Protein AF-A0A9X8VJ16-F1 (afdb_monomer)

Mean predicted aligned error: 8.7 Å

InterPro domains:
  IPR015396 Acyl-CoA dehydrogenase, C-terminal, bacterial-type [PF09317] (1-129)

Solvent-accessible surface area (backbone atoms only — not comparable to full-atom values): 7193 Å² total; per-residue (Å²): 106,71,66,60,51,54,45,50,50,53,52,49,53,50,45,46,70,77,38,47,82,52,38,78,77,38,53,70,57,54,48,32,55,48,48,27,52,50,24,50,48,50,29,49,49,49,54,49,51,40,56,75,68,68,59,53,76,86,50,45,65,57,44,54,47,52,34,37,45,22,50,24,53,21,51,49,32,48,52,49,45,41,73,69,36,90,51,62,68,58,24,52,54,49,44,47,70,72,32,73,86,50,87,83,62,64,71,66,54,71,71,56,53,54,51,50,54,50,52,72,72,42,95,42,77,81,74,78,108

Secondary structure (DSSP, 8-state):
-HHHHHHHHHHHHHHHHHHGGGTTT-HHHHHHHHHHHHHHHHHHHHHHHHHHTT--TTTHHHHHHHHHHHHHHHHHHHHHHHHT-S-HHHHHHHHHHH-TTS---PPPPHHHHHHHHHHHHS--TTT--

Structure (mmCIF, N/CA/C/O backbone):
data_AF-A0A9X8VJ16-F1
#
_entry.id   AF-A0A9X8VJ16-F1
#
loop_
_atom_site.group_PDB
_atom_site.id
_atom_site.type_symbol
_atom_site.label_atom_id
_atom_site.label_alt_id
_atom_site.label_comp_id
_atom_site.label_asym_id
_atom_site.label_entity_id
_atom_site.label_seq_id
_atom_site.pdbx_PDB_ins_code
_atom_site.Cartn_x
_atom_site.Cartn_y
_atom_site.Cartn_z
_atom_site.occupancy
_atom_site.B_iso_or_equiv
_atom_site.auth_seq_id
_atom_site.auth_comp_id
_atom_site.auth_asym_id
_atom_site.auth_atom_id
_atom_site.pdbx_PDB_model_num
ATOM 1 N N . LEU A 1 1 ? -3.798 -7.919 2.926 1.00 76.62 1 LEU A N 1
ATOM 2 C CA . LEU A 1 1 ? -2.399 -7.537 3.237 1.00 76.62 1 LEU A CA 1
ATOM 3 C C . LEU A 1 1 ? -1.369 -8.342 2.443 1.00 76.62 1 LEU A C 1
ATOM 5 O O . LEU A 1 1 ? -0.657 -7.719 1.672 1.00 76.62 1 LEU A O 1
ATOM 9 N N . ASN A 1 2 ? -1.334 -9.682 2.516 1.00 82.25 2 ASN A N 1
ATOM 10 C CA . ASN A 1 2 ? -0.334 -10.492 1.783 1.00 82.25 2 ASN A CA 1
ATOM 11 C C . ASN A 1 2 ? -0.252 -10.201 0.274 1.00 82.25 2 ASN A C 1
ATOM 13 O O . ASN A 1 2 ? 0.842 -10.055 -0.257 1.00 82.25 2 ASN A O 1
ATOM 17 N N . ARG A 1 3 ? -1.394 -10.044 -0.412 1.00 82.56 3 ARG A N 1
ATOM 18 C CA . ARG A 1 3 ? -1.412 -9.678 -1.841 1.00 82.56 3 ARG A CA 1
ATOM 19 C C . ARG A 1 3 ? -0.773 -8.313 -2.114 1.00 82.56 3 ARG A C 1
ATOM 21 O O . ARG A 1 3 ? 0.086 -8.215 -2.977 1.00 82.56 3 ARG A O 1
ATOM 28 N N . LEU A 1 4 ? -1.150 -7.281 -1.356 1.00 82.81 4 LEU A N 1
ATOM 29 C CA . LEU A 1 4 ? -0.564 -5.943 -1.499 1.00 82.81 4 LEU A CA 1
ATOM 30 C C . LEU A 1 4 ? 0.929 -5.929 -1.166 1.00 82.81 4 LEU A C 1
ATOM 32 O O . LEU A 1 4 ? 1.680 -5.238 -1.837 1.00 82.81 4 LEU A O 1
ATOM 36 N N . SER A 1 5 ? 1.365 -6.734 -0.193 1.00 86.88 5 SER A N 1
ATOM 37 C CA . SER A 1 5 ? 2.784 -6.891 0.136 1.00 86.88 5 SER A CA 1
ATOM 38 C C . SER A 1 5 ? 3.575 -7.504 -1.015 1.00 86.88 5 SER A C 1
ATOM 40 O O . SER A 1 5 ? 4.596 -6.946 -1.408 1.00 86.88 5 SER A O 1
ATOM 42 N N . ALA A 1 6 ? 3.075 -8.595 -1.601 1.00 87.88 6 ALA A N 1
ATOM 43 C CA . ALA A 1 6 ? 3.699 -9.219 -2.764 1.00 87.88 6 ALA A CA 1
ATOM 44 C C . ALA A 1 6 ? 3.740 -8.262 -3.965 1.00 87.88 6 ALA A C 1
ATOM 46 O O . ALA A 1 6 ? 4.767 -8.141 -4.630 1.00 87.88 6 ALA A O 1
ATOM 47 N N . ASN A 1 7 ? 2.650 -7.527 -4.202 1.00 87.81 7 ASN A N 1
ATOM 48 C CA . ASN A 1 7 ? 2.584 -6.540 -5.275 1.00 87.81 7 ASN A CA 1
ATOM 4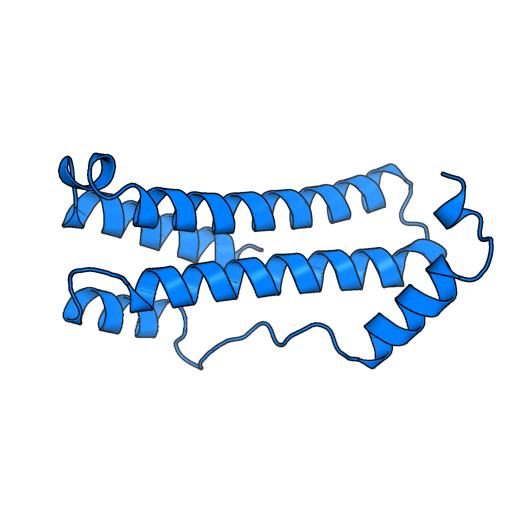9 C C . ASN A 1 7 ? 3.562 -5.380 -5.039 1.00 87.81 7 ASN A C 1
ATOM 51 O O . ASN A 1 7 ? 4.249 -4.974 -5.968 1.00 87.81 7 ASN A O 1
ATOM 55 N N . LEU A 1 8 ? 3.662 -4.864 -3.811 1.00 88.38 8 LEU A N 1
ATOM 56 C CA . LEU A 1 8 ? 4.609 -3.807 -3.455 1.00 88.38 8 LEU A CA 1
ATOM 57 C C . LEU A 1 8 ? 6.059 -4.259 -3.648 1.00 88.38 8 LEU A C 1
ATOM 59 O O . LEU A 1 8 ? 6.848 -3.498 -4.206 1.00 88.38 8 LEU A O 1
ATOM 63 N N . ALA A 1 9 ? 6.404 -5.476 -3.219 1.00 90.31 9 ALA A N 1
ATOM 64 C CA . ALA A 1 9 ? 7.736 -6.045 -3.420 1.00 90.31 9 ALA A CA 1
ATOM 65 C C . ALA A 1 9 ? 8.073 -6.120 -4.916 1.00 90.31 9 ALA A C 1
ATOM 67 O O . ALA A 1 9 ? 9.046 -5.516 -5.361 1.00 90.31 9 ALA A O 1
ATOM 68 N N . LEU A 1 10 ? 7.186 -6.723 -5.712 1.00 89.81 10 LEU A N 1
ATOM 69 C CA . LEU A 1 10 ? 7.350 -6.836 -7.161 1.00 89.81 10 LEU A CA 1
ATOM 70 C C . LEU A 1 10 ? 7.478 -5.465 -7.849 1.00 89.81 10 LEU A C 1
ATOM 72 O O . LEU A 1 10 ? 8.344 -5.270 -8.700 1.00 89.81 10 LEU A O 1
ATOM 76 N N . LEU A 1 11 ? 6.647 -4.490 -7.474 1.00 88.38 11 LEU A N 1
ATOM 77 C CA . LEU A 1 11 ? 6.723 -3.131 -8.015 1.00 88.38 11 LEU A CA 1
ATOM 78 C C . LEU A 1 11 ? 8.007 -2.416 -7.608 1.00 88.38 11 LEU A C 1
ATOM 80 O O . LEU A 1 11 ? 8.538 -1.645 -8.407 1.00 88.38 11 LEU A O 1
ATOM 84 N N . SER A 1 12 ? 8.505 -2.658 -6.398 1.00 89.50 12 SER A N 1
ATOM 85 C CA . SER A 1 12 ? 9.756 -2.074 -5.912 1.00 89.50 12 SER A CA 1
ATOM 86 C C . SER A 1 12 ? 10.949 -2.644 -6.674 1.00 89.50 12 SER A C 1
ATOM 88 O O . SER A 1 12 ? 11.749 -1.868 -7.196 1.00 89.50 12 SER A O 1
ATOM 90 N N . ASP A 1 13 ? 11.007 -3.966 -6.842 1.00 90.38 13 ASP A N 1
ATOM 91 C CA . ASP A 1 13 ? 12.070 -4.649 -7.584 1.00 90.38 13 ASP A CA 1
ATOM 92 C C . ASP A 1 13 ? 12.091 -4.219 -9.053 1.00 90.38 13 ASP A C 1
ATOM 94 O O . ASP A 1 13 ? 13.135 -3.847 -9.591 1.00 90.38 13 ASP A O 1
ATOM 98 N N . VAL A 1 14 ? 10.924 -4.177 -9.704 1.00 87.38 14 VAL A N 1
ATOM 99 C CA . VAL A 1 14 ? 10.821 -3.724 -11.098 1.00 87.38 14 VAL A CA 1
ATOM 100 C C . VAL A 1 14 ? 11.133 -2.234 -11.219 1.00 87.38 14 VAL A C 1
ATOM 102 O O . VAL A 1 14 ? 11.796 -1.825 -12.171 1.00 87.38 14 VAL A O 1
ATOM 105 N N . SER A 1 15 ? 10.729 -1.406 -10.253 1.00 86.19 15 SER A N 1
ATOM 106 C CA . SER A 1 15 ? 11.106 0.012 -10.237 1.00 86.19 15 SER A CA 1
ATOM 107 C C . SER A 1 15 ? 12.617 0.185 -10.111 1.00 86.19 15 SER A C 1
ATOM 109 O O . SER A 1 15 ? 13.192 0.968 -10.864 1.00 86.19 15 SER A O 1
ATOM 111 N N . MET A 1 16 ? 13.280 -0.563 -9.226 1.00 87.12 16 MET A N 1
ATOM 112 C CA . MET A 1 16 ? 14.739 -0.540 -9.104 1.00 87.12 16 MET A CA 1
ATOM 113 C C . MET A 1 16 ? 15.431 -1.075 -10.362 1.00 87.12 16 MET A C 1
ATOM 115 O O . MET A 1 16 ? 16.394 -0.463 -10.813 1.00 87.12 16 MET A O 1
ATOM 119 N N . GLY A 1 17 ? 14.924 -2.146 -10.976 1.00 85.94 17 GLY A N 1
ATOM 120 C CA . GLY A 1 17 ? 15.498 -2.718 -12.197 1.00 85.94 17 GLY A CA 1
ATOM 121 C C . GLY A 1 17 ? 15.352 -1.817 -13.427 1.00 85.94 17 GLY A C 1
ATOM 122 O O . GLY A 1 17 ? 16.285 -1.681 -14.212 1.00 85.94 17 GLY A O 1
ATOM 123 N N . VAL A 1 18 ? 14.198 -1.162 -13.589 1.00 83.25 18 VAL A N 1
ATOM 124 C CA . VAL A 1 18 ? 13.904 -0.311 -14.758 1.00 83.25 18 VAL A CA 1
ATOM 125 C C . VAL A 1 18 ? 14.480 1.091 -14.606 1.00 83.25 18 VAL A C 1
ATOM 127 O O . VAL A 1 18 ? 14.923 1.688 -15.586 1.00 83.25 18 VAL A O 1
ATOM 130 N N . LEU A 1 19 ? 14.428 1.652 -13.397 1.00 80.12 19 LEU A N 1
ATOM 131 C CA . LEU A 1 19 ? 14.816 3.040 -13.158 1.00 80.12 19 LEU A CA 1
ATOM 132 C C . LEU A 1 19 ? 16.222 3.162 -12.585 1.00 80.12 19 LEU A C 1
ATOM 134 O O . LEU A 1 19 ? 16.856 4.195 -12.813 1.00 80.12 19 LEU A O 1
ATOM 138 N N . GLY A 1 20 ? 16.728 2.152 -11.877 1.00 81.69 20 GLY A N 1
ATOM 139 C CA . GLY A 1 20 ? 18.064 2.156 -11.285 1.00 81.69 20 GLY A CA 1
ATOM 140 C C . GLY A 1 20 ? 18.362 3.462 -10.546 1.00 81.69 20 GLY A C 1
ATOM 141 O O . GLY A 1 20 ? 17.559 3.954 -9.752 1.00 81.69 20 GLY A O 1
ATOM 142 N N . GLY A 1 21 ? 19.488 4.098 -10.883 1.00 71.06 21 GLY A N 1
ATOM 143 C CA . GLY A 1 21 ? 19.892 5.392 -10.314 1.00 71.06 21 GLY A CA 1
ATOM 144 C C . GLY A 1 21 ? 18.964 6.573 -10.646 1.00 71.06 21 GLY A C 1
ATOM 145 O O . GLY A 1 21 ? 18.965 7.574 -9.931 1.00 71.06 21 GLY A O 1
ATOM 146 N N . SER A 1 22 ? 18.126 6.469 -11.685 1.00 73.75 22 SER A N 1
ATOM 147 C CA . SER A 1 22 ? 17.134 7.503 -12.022 1.00 73.75 22 SER A CA 1
ATOM 148 C C . SER A 1 22 ? 15.900 7.469 -11.117 1.00 73.75 22 SER A C 1
ATOM 150 O O . SER A 1 22 ? 15.150 8.446 -11.087 1.00 73.75 22 SER A O 1
ATOM 152 N N . LEU A 1 23 ? 15.714 6.398 -10.330 1.00 73.75 23 LEU A N 1
ATOM 153 C CA . LEU A 1 23 ? 14.641 6.296 -9.339 1.00 73.75 23 LEU A CA 1
ATOM 154 C C . LEU A 1 23 ? 14.746 7.417 -8.301 1.00 73.75 23 LEU A C 1
ATOM 156 O O . LEU A 1 23 ? 13.751 8.073 -8.003 1.00 73.75 23 LEU A O 1
ATOM 160 N N . LYS A 1 24 ? 15.971 7.719 -7.847 1.00 66.00 24 LYS A N 1
ATOM 161 C CA . LYS A 1 24 ? 16.249 8.824 -6.916 1.00 66.00 24 LYS A CA 1
ATOM 162 C C . LYS A 1 24 ? 15.869 10.190 -7.498 1.00 66.00 24 LYS A C 1
ATOM 164 O O . LYS A 1 24 ? 15.508 11.092 -6.760 1.00 66.00 24 LYS A O 1
ATOM 169 N N . ARG A 1 25 ? 15.902 10.329 -8.827 1.00 71.19 25 ARG A N 1
ATOM 170 C CA . ARG A 1 25 ? 15.502 11.547 -9.549 1.00 71.19 25 ARG A CA 1
ATOM 171 C C . ARG A 1 25 ? 13.995 11.588 -9.849 1.00 71.19 25 ARG A C 1
ATOM 173 O O . ARG A 1 25 ? 13.470 12.635 -10.213 1.00 71.19 25 ARG A O 1
ATOM 180 N N . ARG A 1 26 ? 13.288 10.462 -9.703 1.00 79.75 26 ARG A N 1
ATOM 181 C CA . ARG A 1 26 ? 11.833 10.327 -9.882 1.00 79.75 26 ARG A CA 1
ATOM 182 C C . ARG A 1 26 ? 11.136 10.203 -8.530 1.00 79.75 26 ARG A C 1
ATOM 184 O O . ARG A 1 26 ? 10.441 9.225 -8.259 1.00 79.75 26 ARG A O 1
ATOM 191 N N . GLU A 1 27 ? 11.272 11.248 -7.721 1.00 81.50 27 GLU A N 1
ATOM 192 C CA . GLU A 1 27 ? 10.736 11.332 -6.355 1.00 81.50 27 GLU A CA 1
ATOM 193 C C . GLU A 1 27 ? 9.250 10.964 -6.264 1.00 81.50 27 GLU A C 1
ATOM 195 O O . GLU A 1 27 ? 8.846 10.291 -5.325 1.00 81.50 27 GLU A O 1
ATOM 200 N N . ARG A 1 28 ? 8.443 11.293 -7.283 1.00 81.75 28 ARG A N 1
ATOM 201 C CA . ARG A 1 28 ? 7.013 10.939 -7.327 1.00 81.75 28 ARG A CA 1
ATOM 202 C C . ARG A 1 28 ? 6.741 9.430 -7.334 1.00 81.75 28 ARG A C 1
ATOM 204 O O . ARG A 1 28 ? 5.725 9.012 -6.798 1.00 81.75 28 ARG A O 1
ATOM 211 N N . ILE A 1 29 ? 7.600 8.614 -7.950 1.00 84.94 29 ILE A N 1
ATOM 212 C CA . ILE A 1 29 ? 7.424 7.148 -7.963 1.00 84.94 29 ILE A CA 1
ATOM 213 C C . ILE A 1 29 ? 7.779 6.583 -6.589 1.00 84.94 29 ILE A C 1
ATOM 215 O O . ILE A 1 29 ? 7.021 5.789 -6.042 1.00 84.94 29 ILE A O 1
ATOM 219 N N . SER A 1 30 ? 8.888 7.052 -6.013 1.00 86.25 30 SER A N 1
ATOM 220 C CA . SER A 1 30 ? 9.304 6.685 -4.656 1.00 86.25 30 SER A CA 1
ATOM 221 C C . SER A 1 30 ? 8.249 7.077 -3.616 1.00 86.25 30 SER A C 1
ATOM 223 O O . SER A 1 30 ? 7.887 6.265 -2.771 1.00 86.25 30 SER A O 1
ATOM 225 N N . ALA A 1 31 ? 7.682 8.283 -3.734 1.00 87.69 31 ALA A N 1
ATOM 226 C CA . ALA A 1 31 ? 6.603 8.759 -2.874 1.00 87.69 31 ALA A CA 1
ATOM 227 C C . ALA A 1 31 ? 5.381 7.832 -2.938 1.00 87.69 31 ALA A C 1
ATOM 229 O O . ALA A 1 31 ? 4.899 7.398 -1.901 1.00 87.69 31 ALA A O 1
ATOM 230 N N . ARG A 1 32 ? 4.953 7.425 -4.141 1.00 87.75 32 ARG A N 1
ATOM 231 C CA . ARG A 1 32 ? 3.817 6.502 -4.305 1.00 87.75 32 ARG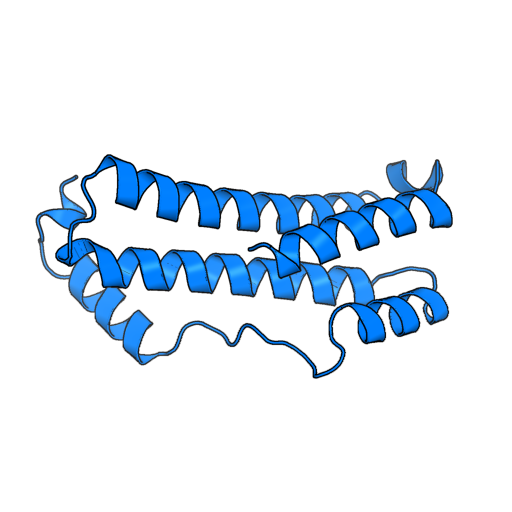 A CA 1
ATOM 232 C C . ARG A 1 32 ? 4.087 5.105 -3.740 1.00 87.75 32 ARG A C 1
ATOM 234 O O . ARG A 1 32 ? 3.183 4.508 -3.168 1.00 87.75 32 ARG A O 1
ATOM 241 N N . LEU A 1 33 ? 5.310 4.581 -3.868 1.00 88.62 33 LEU A N 1
ATOM 242 C CA . LEU A 1 33 ? 5.701 3.333 -3.191 1.00 88.62 33 LEU A CA 1
ATOM 243 C C . LEU A 1 33 ? 5.627 3.493 -1.663 1.00 88.62 33 LEU A C 1
ATOM 245 O O . LEU A 1 33 ? 5.118 2.610 -0.972 1.00 88.62 33 LEU A O 1
ATOM 249 N N . GLY A 1 34 ? 6.080 4.642 -1.154 1.00 90.81 34 GLY A N 1
ATOM 250 C CA . GLY A 1 34 ? 5.973 5.019 0.253 1.00 90.81 34 GLY A CA 1
ATOM 251 C C . GLY A 1 34 ? 4.528 5.134 0.742 1.00 90.81 34 GLY A C 1
ATOM 252 O O . GLY A 1 34 ? 4.224 4.656 1.833 1.00 90.81 34 GLY A O 1
ATOM 253 N N . ASP A 1 35 ? 3.622 5.687 -0.065 1.00 91.00 35 ASP A N 1
ATOM 254 C CA . ASP A 1 35 ? 2.195 5.781 0.258 1.00 91.00 35 ASP A CA 1
ATOM 255 C C . ASP A 1 35 ? 1.573 4.388 0.421 1.00 91.00 35 ASP A C 1
ATOM 257 O O . ASP A 1 35 ? 0.888 4.131 1.412 1.00 91.00 35 ASP A O 1
ATOM 261 N N . ILE A 1 36 ? 1.863 3.453 -0.495 1.00 90.94 36 ILE A N 1
ATOM 262 C CA . ILE A 1 36 ? 1.379 2.062 -0.412 1.00 90.94 36 ILE A CA 1
ATOM 263 C C . ILE A 1 36 ? 1.865 1.410 0.887 1.00 90.94 36 ILE A C 1
ATOM 265 O O . ILE A 1 36 ? 1.070 0.824 1.626 1.00 90.94 36 ILE A O 1
ATOM 269 N N . LEU A 1 37 ? 3.163 1.538 1.186 1.00 92.06 37 LEU A N 1
ATOM 270 C CA . LEU A 1 37 ? 3.755 0.992 2.405 1.00 92.06 37 LEU A CA 1
ATOM 271 C C . LEU A 1 37 ? 3.128 1.607 3.663 1.00 92.06 37 LEU A C 1
ATOM 273 O O . LEU A 1 37 ? 2.795 0.884 4.601 1.00 92.06 37 LEU A O 1
ATOM 277 N N . SER A 1 38 ? 2.927 2.924 3.670 1.00 93.00 38 SER A N 1
ATOM 278 C CA . SER A 1 38 ? 2.355 3.653 4.805 1.00 93.00 38 SER A CA 1
ATOM 279 C C . SER A 1 38 ? 0.921 3.210 5.083 1.00 93.00 38 SER A C 1
ATOM 281 O O . SER A 1 38 ? 0.569 2.940 6.229 1.00 93.00 38 SER A O 1
ATOM 283 N N . GLN A 1 39 ? 0.101 3.051 4.043 1.00 92.69 39 GLN A N 1
ATOM 284 C CA . GLN A 1 39 ? -1.268 2.555 4.193 1.00 92.69 39 GLN A CA 1
ATOM 285 C C . GLN A 1 39 ? -1.306 1.102 4.686 1.00 92.69 39 GLN A C 1
ATOM 287 O O . GLN A 1 39 ? -2.114 0.750 5.545 1.00 92.69 39 GLN A O 1
ATOM 292 N N . MET A 1 40 ? -0.396 0.248 4.211 1.00 90.44 40 MET A N 1
ATOM 293 C CA . MET A 1 40 ? -0.264 -1.114 4.736 1.00 90.44 40 MET A CA 1
ATOM 294 C C . MET A 1 40 ? 0.172 -1.143 6.204 1.00 90.44 40 MET A C 1
ATOM 296 O O . MET A 1 40 ? -0.310 -1.982 6.972 1.00 90.44 40 MET A O 1
ATOM 300 N N . TYR A 1 41 ? 1.066 -0.238 6.600 1.00 92.19 41 TYR A N 1
ATOM 301 C CA . TYR A 1 41 ? 1.478 -0.082 7.989 1.00 92.19 41 TYR A CA 1
ATOM 302 C C . TYR A 1 41 ? 0.304 0.356 8.870 1.00 92.19 41 TYR A C 1
ATOM 304 O O . TYR A 1 41 ? 0.051 -0.281 9.889 1.00 92.19 41 TYR A O 1
ATOM 312 N N . LEU A 1 42 ? -0.475 1.359 8.445 1.00 91.00 42 LEU A N 1
ATOM 313 C CA . LEU A 1 42 ? -1.676 1.809 9.158 1.00 91.00 42 LEU A CA 1
ATOM 314 C C . LEU A 1 42 ? -2.708 0.688 9.315 1.00 91.00 42 LEU A C 1
ATOM 316 O O . LEU A 1 42 ? -3.177 0.444 10.424 1.00 91.00 42 LEU A O 1
ATOM 320 N N . ALA A 1 43 ? -2.996 -0.060 8.246 1.00 90.31 43 ALA A N 1
ATOM 321 C CA . ALA A 1 43 ? -3.889 -1.217 8.317 1.00 90.31 43 ALA A CA 1
ATOM 322 C C . ALA A 1 43 ? -3.399 -2.261 9.337 1.00 90.31 43 ALA A C 1
ATOM 324 O O . ALA A 1 43 ? -4.192 -2.832 10.086 1.00 90.31 43 ALA A O 1
ATOM 325 N N . SER A 1 44 ? -2.086 -2.496 9.385 1.00 89.94 44 SER A N 1
ATOM 326 C CA . SER A 1 44 ? -1.475 -3.443 10.322 1.00 89.94 44 SER A CA 1
ATOM 327 C C . SER A 1 44 ? -1.517 -2.922 11.761 1.00 89.94 44 SER A C 1
ATOM 329 O O . SER A 1 44 ? -1.804 -3.690 12.674 1.00 89.94 44 SER A O 1
ATOM 331 N N . ALA A 1 45 ? -1.302 -1.621 11.965 1.00 89.81 45 ALA A N 1
ATOM 332 C CA . ALA A 1 45 ? -1.386 -0.966 13.267 1.00 89.81 45 ALA A CA 1
ATOM 333 C C . ALA A 1 45 ? -2.812 -0.990 13.834 1.00 89.81 45 ALA A C 1
ATOM 335 O O . ALA A 1 45 ? -2.988 -1.275 15.014 1.00 89.81 45 ALA A O 1
ATOM 336 N N . VAL A 1 46 ? -3.834 -0.768 12.999 1.00 88.56 46 VAL A N 1
ATOM 337 C CA . VAL A 1 46 ? -5.248 -0.870 13.404 1.00 88.56 46 VAL A CA 1
ATOM 338 C C . VAL A 1 46 ? -5.580 -2.291 13.871 1.00 88.56 46 VAL A C 1
ATOM 340 O O . VAL A 1 46 ? -6.177 -2.467 14.931 1.00 88.56 46 VAL A O 1
ATOM 343 N N . LEU A 1 47 ? -5.142 -3.312 13.126 1.00 88.00 47 LEU A N 1
ATOM 344 C CA . LEU A 1 47 ? -5.327 -4.713 13.519 1.00 88.00 47 LEU A CA 1
ATOM 345 C C . LEU A 1 47 ? -4.556 -5.063 14.796 1.00 88.00 47 LEU A C 1
ATOM 347 O O . LEU A 1 47 ? -5.082 -5.769 15.653 1.00 88.00 47 LEU A O 1
ATOM 351 N N . LYS A 1 48 ? -3.323 -4.565 14.931 1.00 88.81 48 LYS A N 1
ATOM 352 C CA . LYS A 1 48 ? -2.483 -4.813 16.103 1.00 88.81 48 LYS A CA 1
ATOM 353 C C . LYS A 1 48 ? -3.077 -4.179 17.357 1.00 88.81 48 LYS A C 1
ATOM 355 O O . LYS A 1 48 ? -3.210 -4.863 18.362 1.00 88.81 48 LYS A O 1
ATOM 360 N N . ARG A 1 49 ? -3.526 -2.926 17.266 1.00 87.31 49 ARG A N 1
ATOM 361 C CA . ARG A 1 49 ? -4.221 -2.230 18.353 1.00 87.31 49 ARG A CA 1
ATOM 362 C C . ARG A 1 49 ? -5.474 -2.986 18.793 1.00 87.31 49 ARG A C 1
ATOM 364 O O . ARG A 1 49 ? -5.682 -3.167 19.985 1.00 87.31 49 ARG A O 1
ATOM 371 N N . PHE A 1 50 ? -6.276 -3.462 17.842 1.00 87.62 50 PHE A N 1
ATOM 372 C CA . PHE A 1 50 ? -7.471 -4.249 18.147 1.00 87.62 50 PHE A CA 1
ATOM 373 C C . PHE A 1 50 ? -7.151 -5.556 18.887 1.00 87.62 50 PHE A C 1
ATOM 375 O O . PHE A 1 50 ? -7.886 -5.956 19.791 1.00 87.62 50 PHE A O 1
ATOM 382 N N . ASP A 1 51 ? -6.059 -6.223 18.513 1.00 89.06 51 ASP A N 1
ATOM 383 C CA . ASP A 1 51 ? -5.587 -7.429 19.194 1.00 89.06 51 ASP A CA 1
ATOM 384 C C . ASP A 1 51 ? -5.067 -7.111 20.608 1.00 89.06 51 ASP A C 1
ATOM 386 O O . ASP A 1 51 ? -5.451 -7.783 21.564 1.00 89.06 51 ASP A O 1
ATOM 390 N N . ASP A 1 52 ? -4.288 -6.034 20.753 1.00 89.00 52 ASP A N 1
ATOM 391 C C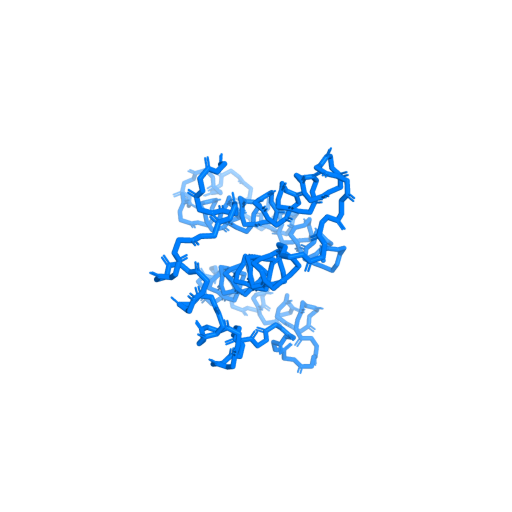A . ASP A 1 52 ? -3.706 -5.586 22.026 1.00 89.00 52 ASP A CA 1
ATOM 392 C C . ASP A 1 52 ? -4.768 -5.094 23.029 1.00 89.00 52 ASP A C 1
ATOM 394 O O . ASP A 1 52 ? -4.624 -5.281 24.235 1.00 89.00 52 ASP A O 1
ATOM 398 N N . GLU A 1 53 ? -5.872 -4.514 22.550 1.00 85.06 53 GLU A N 1
ATOM 399 C CA . GLU A 1 53 ? -7.002 -4.067 23.378 1.00 85.06 53 GLU A CA 1
ATOM 400 C C . GLU A 1 53 ? -7.978 -5.202 23.757 1.00 85.06 53 G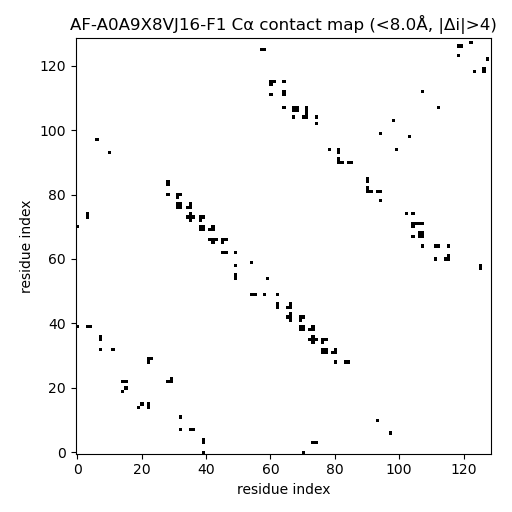LU A C 1
ATOM 402 O O . GLU A 1 53 ? -8.979 -4.956 24.440 1.00 85.06 53 GLU A O 1
ATOM 407 N N . GLY A 1 54 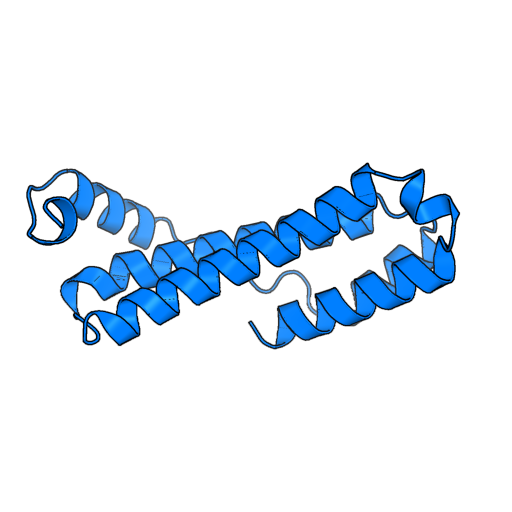? -7.691 -6.447 23.351 1.00 84.88 54 GLY A N 1
ATOM 408 C CA . GLY A 1 54 ? -8.467 -7.634 23.720 1.00 84.88 54 GLY A CA 1
ATOM 409 C C . GLY A 1 54 ? -9.646 -7.947 22.794 1.00 84.88 54 GLY A C 1
ATOM 410 O O . GLY A 1 54 ? -10.578 -8.636 23.207 1.00 84.88 54 GLY A O 1
ATOM 411 N N . ARG A 1 55 ? -9.618 -7.471 21.540 1.00 82.88 55 ARG A N 1
ATOM 412 C CA . ARG A 1 55 ? -10.627 -7.741 20.496 1.00 82.88 55 ARG A CA 1
ATOM 413 C C . ARG A 1 55 ? -12.050 -7.331 20.890 1.00 82.88 55 ARG A C 1
ATOM 415 O O . ARG A 1 55 ? -13.004 -8.107 20.766 1.00 82.88 55 ARG A O 1
ATOM 422 N N . GLN A 1 56 ? -12.195 -6.098 21.365 1.00 81.44 56 GLN A N 1
ATOM 423 C CA . GLN A 1 56 ? -13.473 -5.552 21.822 1.00 81.44 56 GLN A CA 1
ATOM 424 C C . GLN A 1 56 ? -14.476 -5.474 20.667 1.00 81.44 56 GLN A C 1
ATOM 426 O O . GLN A 1 56 ? -14.271 -4.770 19.684 1.00 81.44 56 GLN A O 1
ATOM 431 N N . LYS A 1 57 ? -15.597 -6.196 20.771 1.00 79.06 57 LYS A N 1
ATOM 432 C CA . LYS A 1 57 ? -16.587 -6.286 19.680 1.00 79.06 57 LYS A CA 1
ATOM 433 C C . LYS A 1 57 ? -17.212 -4.934 19.305 1.00 79.06 57 LYS A C 1
ATOM 435 O O . LYS A 1 57 ? -17.730 -4.805 18.200 1.00 79.06 57 LYS A O 1
ATOM 440 N N . GLU A 1 58 ? -17.159 -3.958 20.205 1.00 76.94 58 GLU A N 1
ATOM 441 C CA . GLU A 1 58 ? -17.687 -2.602 20.017 1.00 76.94 58 GLU A CA 1
ATOM 442 C C . GLU A 1 58 ? -16.861 -1.788 19.008 1.00 76.94 58 GLU A C 1
ATOM 444 O O . GLU A 1 58 ? -17.431 -1.040 18.216 1.00 76.94 58 GLU A O 1
ATOM 449 N N . ASP A 1 59 ? -15.546 -2.021 18.943 1.00 76.81 59 ASP A N 1
ATOM 450 C CA . ASP A 1 59 ? -14.627 -1.319 18.034 1.00 76.81 59 ASP A CA 1
ATOM 451 C C . ASP A 1 59 ? -14.492 -2.018 16.673 1.00 76.81 59 ASP A C 1
ATOM 453 O O . ASP A 1 59 ? -13.900 -1.495 15.727 1.00 76.81 59 ASP A O 1
ATOM 457 N N . LEU A 1 60 ? -15.080 -3.208 16.546 1.00 80.19 60 LEU A N 1
ATOM 458 C CA . LEU A 1 60 ? -15.024 -4.054 15.358 1.00 80.19 60 LEU A CA 1
ATOM 459 C C . LEU A 1 60 ? -15.491 -3.327 14.075 1.00 80.19 60 LEU A C 1
ATOM 461 O O . LEU A 1 60 ? -14.810 -3.458 13.055 1.00 80.19 60 LEU A O 1
ATOM 465 N N . PRO A 1 61 ? -16.564 -2.503 14.086 1.00 80.88 61 PRO A N 1
ATOM 466 C CA . PRO A 1 61 ? -16.945 -1.691 12.928 1.00 80.88 61 PRO A CA 1
ATOM 467 C C . PRO A 1 61 ? -15.888 -0.645 12.542 1.00 80.88 61 PRO A C 1
ATOM 469 O O . PRO A 1 61 ? -15.633 -0.450 11.354 1.00 80.88 61 PRO A O 1
ATOM 472 N N . LEU A 1 62 ? -15.237 -0.008 13.525 1.00 77.12 62 LEU A N 1
ATOM 473 C CA . LEU A 1 62 ? -14.191 0.997 13.291 1.00 77.12 62 LEU A CA 1
ATOM 474 C C . LEU A 1 62 ? -12.933 0.364 12.703 1.00 77.12 62 LEU A C 1
ATOM 476 O O . LEU A 1 62 ? -12.347 0.894 11.762 1.00 77.12 62 LEU A O 1
ATOM 480 N N . VAL A 1 63 ? -12.547 -0.798 13.227 1.00 84.56 63 VAL A N 1
ATOM 481 C CA . VAL A 1 63 ? -11.410 -1.584 12.739 1.00 84.56 63 VAL A CA 1
ATOM 482 C C . VAL A 1 63 ? -11.656 -2.049 11.309 1.00 84.56 63 VAL A C 1
ATOM 484 O O . VAL A 1 63 ? -10.797 -1.860 10.448 1.00 84.56 63 VAL A O 1
ATOM 487 N N . HIS A 1 64 ? -12.838 -2.606 11.026 1.00 83.06 64 HIS A N 1
ATOM 488 C CA . HIS A 1 64 ? -13.192 -3.023 9.670 1.00 83.06 64 HIS A CA 1
ATOM 489 C C . HIS A 1 64 ? -13.145 -1.862 8.685 1.00 83.06 64 HIS A C 1
ATOM 491 O O . HIS A 1 64 ? -12.564 -2.010 7.610 1.00 83.06 64 HIS A O 1
ATOM 497 N N . TRP A 1 65 ? -13.712 -0.718 9.059 1.00 83.00 65 TRP A N 1
ATOM 498 C CA . TRP A 1 65 ? -13.690 0.468 8.220 1.00 83.00 65 TRP A CA 1
ATOM 499 C C . TRP A 1 65 ? -12.266 0.986 7.992 1.00 83.00 65 TRP A C 1
ATOM 501 O O . TRP A 1 65 ? -11.854 1.152 6.847 1.00 83.00 65 TRP A O 1
ATOM 511 N N . GLY A 1 66 ? -11.476 1.161 9.057 1.00 82.94 66 GLY A N 1
ATOM 512 C CA . GLY A 1 66 ? -10.119 1.707 8.963 1.00 82.94 66 GLY A CA 1
ATOM 513 C C . GLY A 1 66 ? -9.177 0.822 8.146 1.00 82.94 66 GLY A C 1
ATOM 514 O O . GLY A 1 66 ? -8.369 1.322 7.359 1.00 82.94 66 GLY A O 1
ATOM 515 N N . VAL A 1 67 ? -9.311 -0.502 8.270 1.00 86.94 67 VAL A N 1
ATOM 516 C CA . VAL A 1 67 ? -8.558 -1.456 7.446 1.00 86.94 67 VAL A CA 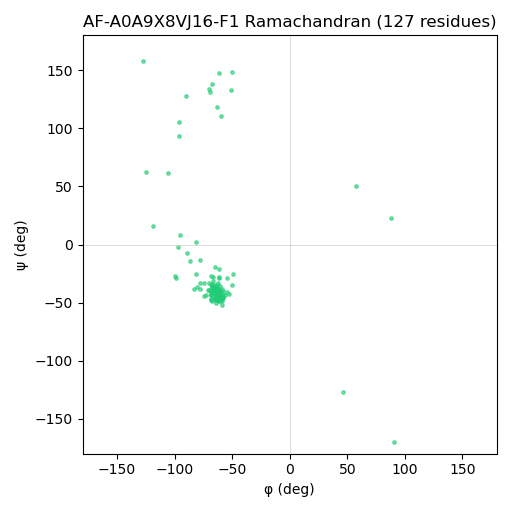1
ATOM 517 C C . VAL A 1 67 ? -9.019 -1.399 5.989 1.00 86.94 67 VAL A C 1
ATOM 519 O O . VAL A 1 67 ? -8.171 -1.388 5.100 1.00 86.94 67 VAL A O 1
ATOM 522 N N . GLN A 1 68 ? -10.326 -1.339 5.717 1.00 84.62 68 GLN A N 1
ATOM 523 C CA . GLN A 1 68 ? -10.843 -1.225 4.346 1.00 84.62 68 GLN A CA 1
ATOM 524 C C . GLN A 1 68 ? -10.391 0.068 3.662 1.00 84.62 68 GLN A C 1
ATOM 526 O O . GLN A 1 68 ? -9.900 0.006 2.536 1.00 84.62 68 GLN A O 1
ATOM 531 N N . ASP A 1 69 ? -10.487 1.209 4.344 1.00 85.69 69 ASP A N 1
ATOM 532 C CA . ASP A 1 69 ? -10.031 2.507 3.839 1.00 85.69 69 ASP A CA 1
ATOM 533 C C . ASP A 1 69 ? -8.525 2.493 3.532 1.00 85.69 69 ASP A C 1
ATOM 535 O O . ASP A 1 69 ? -8.103 2.856 2.433 1.00 85.69 69 ASP A O 1
ATOM 539 N N . SER A 1 70 ? -7.715 1.965 4.454 1.00 87.88 70 SER A N 1
ATOM 540 C CA . SER A 1 70 ? -6.265 1.853 4.258 1.00 87.88 70 SER A CA 1
ATOM 541 C C . SER A 1 70 ? -5.918 0.956 3.061 1.00 87.88 70 SER A C 1
ATOM 543 O O . SER A 1 70 ? -5.092 1.308 2.219 1.00 87.88 70 SER A O 1
ATOM 545 N N . LEU A 1 71 ? -6.573 -0.203 2.931 1.00 86.12 71 LEU A N 1
ATOM 546 C CA . LEU A 1 71 ? -6.366 -1.110 1.796 1.00 86.12 71 LEU A CA 1
ATOM 547 C C . LEU A 1 71 ? -6.817 -0.488 0.467 1.00 86.12 71 LEU A C 1
ATOM 549 O O . LEU A 1 71 ? -6.150 -0.676 -0.551 1.00 86.12 71 LEU A O 1
ATOM 553 N N . HIS A 1 72 ? -7.914 0.271 0.475 1.00 86.06 72 HIS A N 1
ATOM 554 C CA . HIS A 1 72 ? -8.408 0.980 -0.700 1.00 86.06 72 HIS A CA 1
ATOM 555 C C . HIS A 1 72 ? -7.427 2.068 -1.155 1.00 86.06 72 HIS A C 1
ATOM 557 O O . HIS A 1 72 ? -7.057 2.119 -2.330 1.00 86.06 72 HIS A O 1
ATOM 563 N N . LYS A 1 73 ? -6.924 2.885 -0.222 1.00 86.62 73 LYS A N 1
ATOM 564 C CA . LYS A 1 73 ? -5.898 3.902 -0.497 1.00 86.62 73 LYS A CA 1
ATOM 565 C C . LYS A 1 73 ? -4.597 3.284 -1.006 1.00 86.62 73 LYS A C 1
ATOM 567 O O . LYS A 1 73 ? -3.993 3.819 -1.934 1.00 86.62 73 LYS A O 1
ATOM 572 N N . ALA A 1 74 ? -4.192 2.137 -0.456 1.00 88.69 74 ALA A N 1
ATOM 573 C CA . ALA A 1 74 ? -3.033 1.393 -0.943 1.00 88.69 74 ALA A CA 1
ATOM 574 C C . ALA A 1 74 ? -3.223 0.926 -2.400 1.00 88.69 74 ALA A C 1
ATOM 576 O O . ALA A 1 74 ? -2.326 1.108 -3.223 1.00 88.69 74 ALA A O 1
ATOM 577 N N . GLU A 1 75 ? -4.392 0.377 -2.755 1.00 86.12 75 GLU A N 1
ATOM 578 C CA . GLU A 1 75 ? -4.699 0.016 -4.149 1.00 86.12 75 GLU A CA 1
ATOM 579 C C . GLU A 1 75 ? -4.752 1.230 -5.080 1.00 86.12 75 GLU A C 1
ATOM 581 O O . GLU A 1 75 ? -4.295 1.148 -6.222 1.00 86.12 75 GLU A O 1
ATOM 586 N N . GLN A 1 76 ? -5.278 2.360 -4.609 1.00 87.06 76 GLN A N 1
ATOM 587 C CA . GLN A 1 76 ? -5.323 3.592 -5.387 1.00 87.06 76 GLN A CA 1
ATOM 588 C C . GLN A 1 76 ? -3.915 4.121 -5.680 1.00 87.06 76 GLN A C 1
ATOM 590 O O . GLN A 1 76 ? -3.608 4.423 -6.834 1.00 87.06 76 GLN A O 1
ATOM 595 N N . ALA A 1 77 ? -3.044 4.169 -4.669 1.00 87.50 77 ALA A N 1
ATOM 596 C CA . ALA A 1 77 ? -1.647 4.562 -4.836 1.00 87.50 77 ALA A CA 1
ATOM 597 C C . ALA A 1 77 ? -0.904 3.624 -5.804 1.00 87.50 77 ALA A C 1
ATOM 599 O O . ALA A 1 77 ? -0.088 4.075 -6.613 1.00 87.50 77 ALA A O 1
ATOM 600 N N . LEU A 1 78 ? -1.239 2.332 -5.777 1.00 87.50 78 LEU A N 1
ATOM 601 C CA . LEU A 1 78 ? -0.691 1.330 -6.682 1.00 87.50 78 LEU A CA 1
ATOM 602 C C . LEU A 1 78 ? -1.141 1.541 -8.135 1.00 87.50 78 LEU A C 1
ATOM 604 O O . LEU A 1 78 ? -0.306 1.553 -9.041 1.00 87.50 78 LEU A O 1
ATOM 608 N N . ASP A 1 79 ? -2.439 1.739 -8.381 1.00 87.25 79 ASP A N 1
ATOM 609 C CA . ASP A 1 79 ? -2.943 2.022 -9.732 1.00 87.25 79 ASP A CA 1
ATOM 610 C C . ASP A 1 79 ? -2.381 3.344 -10.270 1.00 87.25 79 ASP A C 1
ATOM 612 O O . ASP A 1 79 ? -1.988 3.431 -11.433 1.00 87.25 79 ASP A O 1
ATOM 616 N N . ASP A 1 80 ? -2.260 4.360 -9.419 1.00 87.00 80 ASP A N 1
ATOM 617 C CA . ASP A 1 80 ? -1.632 5.621 -9.789 1.00 87.00 80 ASP A CA 1
ATOM 618 C C . ASP A 1 80 ? -0.148 5.464 -10.143 1.00 87.00 80 ASP A C 1
ATOM 620 O O . ASP A 1 80 ? 0.331 6.109 -11.082 1.00 87.00 80 ASP A O 1
ATOM 624 N N . LEU A 1 81 ? 0.593 4.627 -9.410 1.00 87.19 81 LEU A N 1
ATOM 625 C CA . LEU A 1 81 ? 1.985 4.318 -9.724 1.00 87.19 81 LEU A CA 1
ATOM 626 C C . LEU A 1 81 ? 2.097 3.671 -11.105 1.00 87.19 81 LEU A C 1
ATOM 628 O O . LEU A 1 81 ? 2.927 4.098 -11.907 1.00 87.19 81 LEU A O 1
ATOM 632 N N . LEU A 1 82 ? 1.226 2.706 -11.413 1.00 86.50 82 LEU A N 1
ATOM 633 C CA . LEU A 1 82 ? 1.187 2.043 -12.717 1.00 86.50 82 LEU A CA 1
ATOM 634 C C . LEU A 1 82 ? 0.798 3.005 -13.846 1.00 86.50 82 LEU A C 1
ATOM 636 O O . LEU A 1 82 ? 1.425 2.998 -14.904 1.00 86.50 82 LEU A O 1
ATOM 640 N N . ARG A 1 83 ? -0.193 3.879 -13.631 1.00 86.12 83 ARG A N 1
ATOM 641 C CA . ARG A 1 83 ? -0.615 4.887 -14.624 1.00 86.12 83 ARG A CA 1
ATOM 642 C C . ARG A 1 83 ? 0.485 5.885 -14.962 1.00 86.12 83 ARG A C 1
ATOM 644 O O . ARG A 1 83 ? 0.590 6.304 -16.112 1.00 86.12 83 ARG A O 1
ATOM 651 N N . ASN A 1 84 ? 1.280 6.270 -13.966 1.00 84.50 84 ASN A N 1
ATOM 652 C CA . ASN A 1 84 ? 2.358 7.248 -14.110 1.00 84.50 84 ASN A CA 1
ATOM 653 C C . ASN A 1 84 ? 3.727 6.597 -14.362 1.00 84.50 84 ASN A C 1
ATOM 655 O O . ASN A 1 84 ? 4.753 7.286 -14.350 1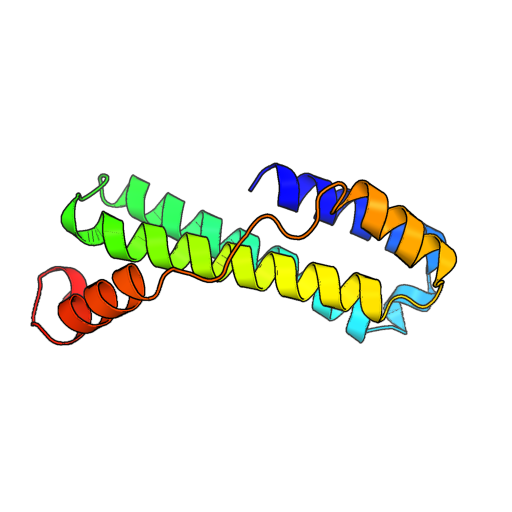.00 84.50 84 ASN A O 1
ATOM 659 N N . PHE A 1 85 ? 3.765 5.281 -14.579 1.00 85.56 85 PHE A N 1
ATOM 660 C CA . PHE A 1 85 ? 5.013 4.573 -14.799 1.00 85.56 85 PHE A CA 1
ATOM 661 C C . PHE A 1 85 ? 5.605 4.946 -16.173 1.00 85.56 85 PHE A C 1
ATOM 663 O O . PHE A 1 85 ? 4.885 4.962 -17.173 1.00 85.56 85 PHE A O 1
ATOM 670 N N . PRO A 1 86 ? 6.912 5.247 -16.264 1.00 82.38 86 PRO A N 1
ATOM 671 C CA . PRO A 1 86 ? 7.511 5.790 -17.485 1.00 82.38 86 PRO A CA 1
ATOM 672 C C . PRO A 1 86 ? 7.478 4.841 -18.677 1.00 82.38 86 PRO A C 1
ATOM 674 O O . PRO A 1 86 ? 7.343 5.290 -19.812 1.00 82.38 86 PRO A O 1
ATOM 677 N N . ASN A 1 87 ? 7.621 3.540 -18.433 1.00 85.62 87 ASN A N 1
ATOM 678 C CA . ASN A 1 87 ? 7.554 2.542 -19.486 1.00 85.62 87 ASN A CA 1
ATOM 679 C C . ASN A 1 87 ? 6.141 1.955 -19.540 1.00 85.62 87 ASN A C 1
ATOM 681 O O . ASN A 1 87 ? 5.768 1.150 -18.688 1.00 85.62 87 ASN A O 1
ATOM 685 N N . ARG A 1 88 ? 5.365 2.343 -20.559 1.00 85.88 88 ARG A N 1
ATOM 686 C CA . ARG A 1 88 ? 3.964 1.919 -20.709 1.00 85.88 88 ARG A CA 1
ATOM 687 C C . ARG A 1 88 ? 3.807 0.420 -20.978 1.00 85.88 88 ARG A C 1
ATOM 689 O O . ARG A 1 88 ? 2.794 -0.146 -20.579 1.00 85.88 88 ARG A O 1
ATOM 696 N N . PHE A 1 89 ? 4.798 -0.230 -21.593 1.00 87.88 89 PHE A N 1
ATOM 697 C CA . PHE A 1 89 ? 4.782 -1.683 -21.793 1.00 87.88 89 PHE A CA 1
ATOM 698 C C . PHE A 1 89 ? 4.923 -2.415 -20.461 1.00 87.88 89 PHE A C 1
ATOM 700 O O . PHE A 1 89 ? 4.122 -3.290 -20.141 1.00 87.88 89 PHE A O 1
ATOM 707 N N . ILE A 1 90 ? 5.891 -1.988 -19.645 1.00 86.94 90 ILE A N 1
ATOM 708 C CA . ILE A 1 90 ? 6.102 -2.542 -18.304 1.00 86.94 90 ILE A CA 1
ATOM 709 C C . ILE A 1 90 ? 4.900 -2.234 -17.410 1.00 86.94 90 ILE A C 1
ATOM 711 O O . ILE A 1 90 ? 4.429 -3.119 -16.707 1.00 86.94 90 ILE A O 1
ATOM 715 N N . ALA A 1 91 ? 4.340 -1.026 -17.497 1.00 86.81 91 ALA A N 1
ATOM 716 C CA . ALA A 1 91 ? 3.112 -0.663 -16.794 1.00 86.81 91 ALA A CA 1
ATOM 717 C C . ALA A 1 91 ? 1.947 -1.602 -17.141 1.00 86.81 91 ALA A C 1
ATOM 719 O O . ALA A 1 91 ? 1.226 -2.039 -16.249 1.00 86.81 91 ALA A O 1
ATOM 720 N N . GLY A 1 92 ? 1.773 -1.935 -18.425 1.00 86.12 92 GLY A N 1
ATOM 721 C CA . GLY A 1 92 ? 0.750 -2.873 -18.887 1.00 86.12 92 GLY A CA 1
ATOM 722 C C . GLY A 1 92 ? 0.965 -4.291 -18.356 1.00 86.12 92 GLY A C 1
ATOM 723 O O . GLY A 1 92 ? 0.029 -4.887 -17.827 1.00 86.12 92 GLY A O 1
ATOM 724 N N . ALA A 1 93 ? 2.199 -4.800 -18.426 1.00 88.00 93 ALA A N 1
ATOM 725 C CA . ALA A 1 93 ? 2.552 -6.119 -17.901 1.00 88.00 93 ALA A CA 1
ATOM 726 C C . ALA A 1 93 ? 2.353 -6.203 -16.379 1.00 88.00 93 ALA A C 1
ATOM 728 O O . ALA A 1 93 ? 1.693 -7.114 -15.884 1.00 88.00 93 ALA A O 1
ATOM 729 N N . LEU A 1 94 ? 2.846 -5.209 -15.636 1.00 86.06 94 LEU A N 1
ATOM 730 C CA . LEU A 1 94 ? 2.656 -5.109 -14.191 1.00 86.06 94 LEU A CA 1
ATOM 731 C C . LEU A 1 94 ? 1.177 -5.008 -13.826 1.00 86.06 94 LEU A C 1
ATOM 733 O O . LEU A 1 94 ? 0.737 -5.656 -12.886 1.00 86.06 94 LEU A O 1
ATOM 737 N N . ARG A 1 95 ? 0.386 -4.242 -14.582 1.00 85.81 95 ARG A N 1
ATOM 738 C CA . ARG A 1 95 ? -1.058 -4.138 -14.356 1.00 85.81 95 ARG A CA 1
ATOM 739 C C . ARG A 1 95 ? -1.765 -5.473 -14.564 1.00 85.81 95 ARG A C 1
ATOM 741 O O . ARG A 1 95 ? -2.666 -5.779 -13.794 1.00 85.81 95 ARG A O 1
ATOM 748 N N . PHE A 1 96 ? -1.347 -6.268 -15.545 1.00 84.31 96 PHE A N 1
ATOM 749 C CA . PHE A 1 96 ? -1.890 -7.609 -15.761 1.00 84.31 96 PHE A CA 1
ATOM 750 C C . PHE A 1 96 ? -1.541 -8.571 -14.614 1.00 84.31 96 PHE A C 1
ATOM 752 O O . PHE A 1 96 ? -2.386 -9.349 -14.187 1.00 84.31 96 PHE A O 1
ATOM 759 N N . VAL A 1 97 ? -0.324 -8.482 -14.070 1.00 83.94 97 VAL A N 1
ATOM 760 C CA . VAL A 1 97 ? 0.116 -9.315 -12.936 1.00 83.94 97 VAL A CA 1
ATOM 761 C C . VAL A 1 97 ? -0.549 -8.891 -11.624 1.00 83.94 97 VAL A C 1
ATOM 763 O O . VAL A 1 97 ? -0.987 -9.737 -10.848 1.00 83.94 97 VAL A O 1
ATOM 766 N N . VAL A 1 98 ? -0.631 -7.584 -11.371 1.00 80.38 98 VAL A N 1
ATOM 767 C CA . VAL A 1 98 ? -1.131 -7.028 -10.108 1.00 80.38 98 VAL A CA 1
ATOM 768 C C . VAL A 1 98 ? -2.663 -6.997 -10.062 1.00 80.38 98 VAL A C 1
ATOM 770 O O . VAL A 1 98 ? -3.253 -7.264 -9.015 1.00 80.38 98 VAL A O 1
ATOM 773 N N . PHE A 1 99 ? -3.315 -6.723 -11.193 1.00 80.25 99 PHE A N 1
ATOM 774 C CA . PHE A 1 99 ? -4.772 -6.664 -11.327 1.00 80.25 99 PHE A CA 1
ATOM 775 C C . PHE A 1 99 ? -5.280 -7.601 -12.439 1.00 80.25 99 PHE A C 1
ATOM 777 O O . PHE A 1 99 ? -5.911 -7.127 -13.388 1.00 80.25 99 PHE A O 1
ATOM 784 N N . PRO A 1 100 ? -5.075 -8.929 -12.331 1.00 69.19 100 PRO A N 1
ATOM 785 C CA . PRO A 1 100 ? -5.472 -9.874 -13.380 1.00 69.19 100 PRO A CA 1
ATOM 786 C C . PRO A 1 100 ? -6.986 -9.869 -13.643 1.00 69.19 100 PRO A C 1
ATOM 788 O O . PRO A 1 100 ? -7.419 -10.100 -14.767 1.00 69.19 100 PRO A O 1
ATOM 791 N N . PHE A 1 101 ? -7.787 -9.542 -12.623 1.00 64.88 101 PHE A N 1
ATOM 792 C CA . PHE A 1 101 ? -9.249 -9.433 -12.697 1.00 64.88 101 PHE A CA 1
ATOM 793 C C . PHE A 1 101 ? -9.768 -8.017 -12.372 1.00 64.88 101 PHE A C 1
ATOM 795 O O . PHE A 1 101 ? -10.952 -7.840 -12.105 1.00 64.88 101 PHE A O 1
ATOM 802 N N . GLY A 1 102 ? -8.898 -6.999 -12.378 1.00 65.38 102 GLY A N 1
ATOM 803 C CA . GLY A 1 102 ? -9.240 -5.634 -11.954 1.00 65.38 102 GLY A CA 1
ATOM 804 C C . GLY A 1 102 ? -9.006 -5.362 -10.461 1.00 65.38 102 GLY A C 1
ATOM 805 O O . GLY A 1 102 ? -8.346 -6.141 -9.773 1.00 65.38 102 GLY A O 1
ATOM 806 N N . ARG A 1 103 ? -9.498 -4.210 -9.976 1.00 63.50 103 ARG A N 1
ATOM 807 C CA . ARG A 1 103 ? -9.339 -3.765 -8.577 1.00 63.50 103 ARG A CA 1
ATOM 808 C C . ARG A 1 103 ? -10.168 -4.646 -7.642 1.00 63.50 103 ARG A C 1
ATOM 810 O O . ARG A 1 103 ? -11.343 -4.876 -7.916 1.00 63.50 103 ARG A O 1
ATOM 817 N N . VAL A 1 104 ? -9.561 -5.123 -6.557 1.00 57.62 104 VAL A N 1
ATOM 818 C CA . VAL A 1 104 ? -10.194 -6.069 -5.622 1.00 57.62 104 VAL A CA 1
ATOM 819 C C . VAL A 1 104 ? -10.758 -5.342 -4.401 1.00 57.62 104 VAL A C 1
ATOM 821 O O . VAL A 1 104 ? -11.748 -5.794 -3.828 1.00 57.62 104 VAL A O 1
ATOM 824 N N . HIS A 1 105 ? -10.178 -4.207 -4.006 1.00 57.72 105 HIS A N 1
ATOM 825 C CA . HIS A 1 105 ? -10.641 -3.423 -2.866 1.00 57.72 105 HIS A CA 1
ATOM 826 C C . HIS A 1 105 ? -11.571 -2.290 -3.322 1.00 57.72 105 HIS A C 1
ATOM 828 O O . HIS A 1 105 ? -11.157 -1.182 -3.672 1.00 57.72 105 HIS A O 1
ATOM 834 N N . THR A 1 106 ? -12.874 -2.575 -3.299 1.00 49.16 106 THR A N 1
ATOM 835 C CA . THR A 1 106 ? -13.935 -1.562 -3.374 1.00 49.16 106 THR A CA 1
ATOM 836 C C . THR A 1 106 ?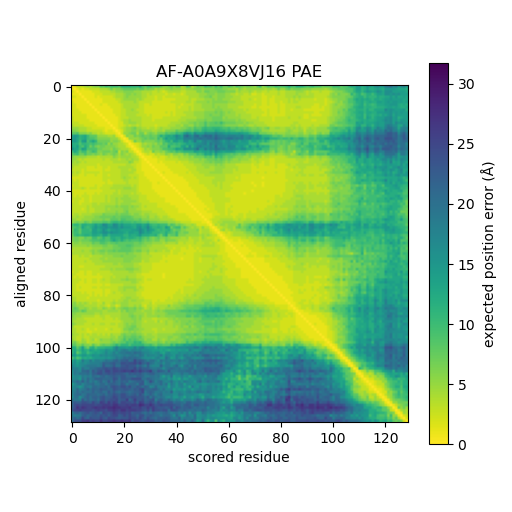 -13.849 -0.598 -2.191 1.00 49.16 106 THR A C 1
ATOM 838 O O . THR A 1 106 ? -13.451 -1.003 -1.098 1.00 49.16 106 THR A O 1
ATOM 841 N N . ALA A 1 107 ? -14.223 0.666 -2.417 1.00 51.72 107 ALA A N 1
ATOM 842 C CA . ALA A 1 107 ? -14.334 1.670 -1.361 1.00 51.72 107 ALA A CA 1
ATOM 843 C C . ALA A 1 107 ? -15.181 1.137 -0.184 1.00 51.72 107 ALA A C 1
ATOM 845 O O . ALA A 1 107 ? -16.070 0.303 -0.419 1.00 51.72 107 ALA A O 1
ATOM 846 N N . PRO A 1 108 ? -14.904 1.566 1.064 1.00 54.28 108 PRO A N 1
ATOM 847 C CA . PRO A 1 108 ? -15.715 1.179 2.215 1.00 54.28 108 PRO A CA 1
ATOM 848 C C . PRO A 1 108 ? -17.197 1.440 1.914 1.00 54.28 108 PRO A C 1
ATOM 850 O O . PRO A 1 108 ? -17.556 2.462 1.340 1.00 54.28 108 PRO A O 1
ATOM 853 N N . SER A 1 109 ? -18.061 0.466 2.213 1.00 50.50 109 SER A N 1
ATOM 854 C CA . SER A 1 109 ? -19.483 0.572 1.866 1.00 50.50 109 SER A CA 1
ATOM 855 C C . SER A 1 109 ? -20.149 1.684 2.682 1.00 50.50 109 SER A C 1
ATOM 857 O O . SER A 1 109 ? -19.966 1.693 3.900 1.00 50.50 109 SER A O 1
ATOM 859 N N . ASP A 1 110 ? -21.015 2.501 2.070 1.00 50.38 110 ASP A N 1
ATOM 860 C CA . ASP A 1 110 ? -21.762 3.601 2.723 1.00 50.38 11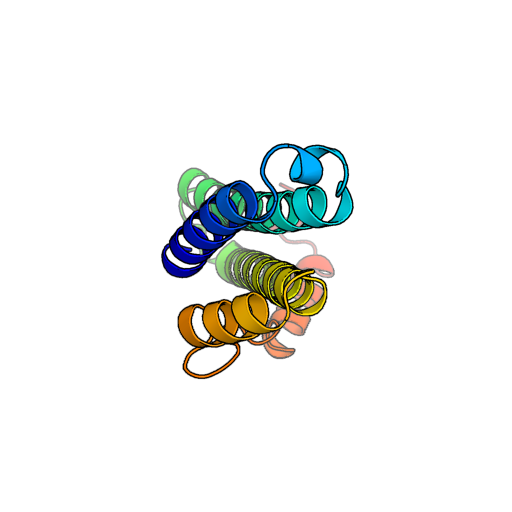0 ASP A CA 1
ATOM 861 C C . ASP A 1 110 ? -22.468 3.190 4.035 1.00 50.38 110 ASP A C 1
ATOM 863 O O . ASP A 1 110 ? -22.704 3.994 4.938 1.00 50.38 110 ASP A O 1
ATOM 867 N N . ARG A 1 111 ? -22.796 1.900 4.181 1.00 54.25 111 ARG A N 1
ATOM 868 C CA . ARG A 1 111 ? -23.405 1.329 5.390 1.00 54.25 111 ARG A CA 1
ATOM 869 C C . ARG A 1 111 ? -22.466 1.339 6.606 1.00 54.25 111 ARG A C 1
ATOM 871 O O . ARG A 1 111 ? -22.941 1.510 7.728 1.00 54.25 111 ARG A O 1
ATOM 878 N N . LEU A 1 112 ? -21.163 1.161 6.383 1.00 56.22 112 LEU A N 1
ATOM 879 C CA . LEU A 1 112 ? -20.120 1.254 7.408 1.00 56.22 112 LEU A CA 1
ATOM 880 C C . LEU A 1 112 ? -19.803 2.716 7.732 1.00 56.22 112 LEU A C 1
ATOM 882 O O . LEU A 1 112 ? -19.670 3.034 8.908 1.00 56.22 112 LEU A O 1
ATOM 886 N N . ASP A 1 113 ? -19.791 3.608 6.735 1.00 55.56 113 ASP A N 1
ATOM 887 C CA . ASP A 1 113 ? -19.649 5.058 6.950 1.00 55.56 113 ASP A CA 1
ATOM 888 C C . ASP A 1 113 ? -20.752 5.607 7.861 1.00 55.56 113 ASP A C 1
ATOM 890 O O . ASP A 1 113 ? -20.490 6.354 8.806 1.00 55.56 113 ASP A O 1
ATOM 894 N N . HIS A 1 114 ? -21.997 5.180 7.635 1.00 54.72 114 HIS A N 1
ATOM 895 C CA . HIS A 1 114 ? -23.127 5.611 8.454 1.00 54.72 114 HIS A CA 1
ATOM 896 C C . HIS A 1 114 ? -23.059 5.067 9.894 1.00 54.72 114 HIS A C 1
ATOM 898 O O . HIS A 1 114 ? -23.440 5.759 10.840 1.00 54.72 114 HIS A O 1
ATOM 904 N N . GLN A 1 115 ? -22.541 3.847 10.087 1.00 57.91 115 GLN A N 1
ATOM 905 C CA . GLN A 1 115 ? -22.284 3.294 11.423 1.00 57.91 115 GLN A CA 1
ATOM 906 C C . GLN A 1 115 ? -21.141 4.027 12.134 1.00 57.91 115 GLN A C 1
ATOM 908 O O . GLN A 1 115 ? -21.278 4.345 13.315 1.00 57.91 115 GLN A O 1
ATOM 913 N N . LEU A 1 116 ? -20.064 4.361 11.418 1.00 56.47 116 LEU A N 1
ATOM 914 C CA . LEU A 1 116 ? -18.936 5.133 11.940 1.00 56.47 116 LEU A CA 1
ATOM 915 C C . LEU A 1 116 ? -19.379 6.518 12.414 1.00 56.47 116 LEU A C 1
ATOM 917 O O . LEU A 1 116 ? -19.086 6.923 13.538 1.00 56.47 116 LEU A O 1
ATOM 921 N N . ALA A 1 117 ? -20.142 7.222 11.573 1.00 58.75 117 ALA A N 1
ATOM 922 C CA . ALA A 1 117 ? -20.667 8.546 11.879 1.00 58.75 117 ALA A CA 1
ATOM 923 C C . ALA A 1 117 ? -21.549 8.519 13.135 1.00 58.75 117 ALA A C 1
ATOM 925 O O . ALA A 1 117 ? -21.467 9.418 13.970 1.00 58.75 117 ALA A O 1
ATOM 926 N N . LYS A 1 118 ? -22.342 7.456 13.314 1.00 57.94 118 LYS A N 1
ATOM 927 C CA . LYS A 1 118 ? -23.194 7.281 14.494 1.00 57.94 118 LYS A CA 1
ATOM 928 C C . LYS A 1 118 ? -22.387 6.996 15.767 1.00 57.94 118 LYS A C 1
ATOM 930 O O . LYS A 1 118 ? -22.711 7.551 16.812 1.00 57.94 118 LYS A O 1
ATOM 935 N N . ILE A 1 119 ? -21.323 6.193 15.680 1.00 58.06 119 ILE A N 1
ATOM 936 C CA . ILE A 1 119 ? -20.415 5.902 16.807 1.00 58.06 119 ILE A CA 1
ATOM 937 C C . ILE A 1 119 ? -19.616 7.151 17.220 1.00 58.06 119 ILE A C 1
ATOM 939 O O . ILE A 1 119 ? -19.406 7.373 18.408 1.00 58.06 119 ILE A O 1
ATOM 943 N N . LEU A 1 120 ? -19.218 7.995 16.262 1.00 57.62 120 LEU A N 1
ATOM 944 C CA . LEU A 1 120 ? -18.501 9.251 16.522 1.00 57.62 120 LEU A CA 1
ATOM 945 C C . LEU A 1 120 ? -19.408 10.355 17.099 1.00 57.62 120 LEU A C 1
ATOM 947 O O . LEU A 1 120 ? -18.955 11.171 17.905 1.00 57.62 120 LEU A O 1
ATOM 951 N N . GLN A 1 121 ? -20.685 10.393 16.698 1.00 55.81 121 GLN A N 1
ATOM 952 C CA . GLN A 1 121 ? -21.658 11.386 17.173 1.00 55.81 121 GLN A CA 1
ATOM 953 C C . GLN A 1 121 ? -22.206 11.070 18.570 1.00 55.81 121 GLN A C 1
ATOM 955 O O . GLN A 1 121 ? -22.479 11.994 19.337 1.00 55.81 121 GLN A O 1
ATOM 960 N N . VAL A 1 122 ? -22.344 9.791 18.929 1.00 50.09 122 VAL A N 1
ATOM 961 C CA . VAL A 1 122 ? -22.833 9.373 20.249 1.00 50.09 122 VAL A CA 1
ATOM 962 C C . VAL A 1 122 ? -21.645 9.223 21.209 1.00 50.09 122 VAL A C 1
ATOM 964 O O . VAL A 1 122 ? -20.691 8.522 20.877 1.00 50.09 122 VAL A O 1
ATOM 967 N N . PRO A 1 123 ? -21.654 9.851 22.402 1.00 49.19 123 PRO A N 1
ATOM 968 C CA . PRO A 1 123 ? -20.623 9.598 23.403 1.00 49.19 123 PRO A CA 1
ATOM 969 C C . PRO A 1 123 ? -20.644 8.110 23.786 1.00 49.19 123 PRO A C 1
ATOM 971 O O . PRO A 1 123 ? -21.601 7.621 24.380 1.00 49.19 123 PRO A O 1
ATOM 974 N N . SER A 1 124 ? -19.597 7.392 23.393 1.00 50.81 124 SER A N 1
ATOM 975 C CA . SER A 1 124 ? -19.386 5.963 23.637 1.00 50.81 124 SER A CA 1
ATOM 976 C C . SER A 1 124 ? -18.008 5.762 24.271 1.00 50.81 124 SER A C 1
ATOM 978 O O . SER A 1 124 ? -17.138 6.627 24.144 1.00 50.81 124 SER A O 1
ATOM 980 N N . ALA A 1 125 ? -17.793 4.641 24.966 1.00 55.84 125 ALA A N 1
ATOM 981 C CA . ALA A 1 125 ? -16.506 4.328 25.600 1.00 55.84 125 ALA A CA 1
ATOM 982 C C . ALA A 1 125 ? -15.332 4.372 24.599 1.00 55.84 125 ALA A C 1
ATOM 984 O O . ALA A 1 125 ? -14.225 4.762 24.963 1.00 55.84 125 ALA A O 1
ATOM 985 N N . THR A 1 126 ? -15.612 4.085 23.327 1.00 53.91 126 THR A N 1
ATOM 986 C CA . THR A 1 126 ? -14.690 4.182 22.194 1.00 53.91 126 THR A CA 1
ATOM 987 C C . THR A 1 126 ? -14.275 5.614 21.822 1.00 53.91 126 THR A C 1
ATOM 989 O O . THR A 1 126 ? -13.195 5.805 21.277 1.00 53.91 126 THR A O 1
ATOM 992 N N . ARG A 1 127 ? -15.092 6.643 22.103 1.00 49.69 127 ARG A N 1
ATOM 993 C CA . ARG A 1 127 ? -14.728 8.061 21.872 1.00 49.69 127 ARG A CA 1
ATOM 994 C C . ARG A 1 127 ? -13.855 8.634 22.997 1.00 49.69 127 ARG A C 1
ATOM 996 O O . ARG A 1 127 ? -13.152 9.617 22.784 1.00 49.69 127 ARG A O 1
ATOM 1003 N N . SER A 1 128 ? -13.953 8.060 24.193 1.00 49.41 128 SER A N 1
ATOM 1004 C CA . SER A 1 128 ? -13.311 8.563 25.415 1.00 49.41 128 SER A CA 1
ATOM 1005 C C . SER A 1 128 ? -11.973 7.880 25.744 1.00 49.41 128 SER A C 1
ATOM 1007 O O . SER A 1 128 ? -11.352 8.252 26.739 1.00 49.41 128 SER A O 1
ATOM 1009 N N . ARG A 1 129 ? -11.550 6.887 24.950 1.00 54.94 129 ARG A N 1
ATOM 1010 C CA . ARG A 1 129 ? -10.237 6.218 25.013 1.00 54.94 129 ARG A CA 1
ATOM 1011 C C . ARG A 1 129 ? -9.384 6.634 23.823 1.00 54.94 129 ARG A C 1
ATOM 1013 O O . ARG A 1 129 ? -8.163 6.777 24.032 1.00 54.94 129 ARG A O 1
#

Sequence (129 aa):
LNRLSANLALLSDVSMGVLGGSLKRRERISARLGDILSQMYLASAVLKRFDDEGRQKEDLPLVHWGVQDSLHKAEQALDDLLRNFPNRFIAGALRFVVFPFGRVHTAPSDRLDHQLAKILQVPSATRSR

Radius of gyration: 17.53 Å; Cα contacts (8 Å, |Δi|>4): 98; chains: 1; bounding box: 43×22×47 Å

Foldseek 3Di:
DVLLVVLLVVLVVVCCVVCPVVSVVVVLLVVLSVLLVVLVVQLVVLVVVCVVVPVPVVCVLVNVQSNLQSNVSSVVSVLVSLVPPPDVVVSVVSCCVSQVPHDDRDHDDVVSVVVVVVPCVDDDPVNVD

pLDDT: mean 78.35, std 13.39, range [49.16, 93.0]

Organism: Serratia marcescens (NCBI:txid615)